Protein AF-A0A7C1AKM2-F1 (afdb_monomer)

Structure (mmCIF, N/CA/C/O backbone):
data_AF-A0A7C1AKM2-F1
#
_entry.id   AF-A0A7C1AKM2-F1
#
loop_
_atom_site.group_PDB
_atom_site.id
_atom_site.type_symbol
_atom_site.label_atom_id
_atom_site.label_alt_id
_atom_site.label_comp_id
_atom_site.label_asym_id
_atom_site.label_entity_id
_atom_site.label_seq_id
_atom_site.pdbx_PDB_ins_code
_atom_site.Cartn_x
_atom_site.Cartn_y
_atom_site.Cartn_z
_atom_site.occupancy
_atom_site.B_iso_or_equiv
_atom_site.auth_seq_id
_atom_site.auth_comp_id
_atom_site.auth_asym_id
_atom_site.auth_atom_id
_atom_site.pdbx_PDB_model_num
ATOM 1 N N . MET A 1 1 ? -7.351 -20.382 -16.810 1.00 64.00 1 MET A N 1
ATOM 2 C CA . MET A 1 1 ? -8.465 -19.475 -16.402 1.00 64.00 1 MET A CA 1
ATOM 3 C C . MET A 1 1 ? -8.830 -19.607 -14.922 1.00 64.00 1 MET A C 1
ATOM 5 O O . MET A 1 1 ? -9.306 -18.627 -14.365 1.00 64.00 1 MET A O 1
ATOM 9 N N . TYR A 1 2 ? -8.574 -20.742 -14.258 1.00 83.75 2 TYR A N 1
ATOM 10 C CA . TYR A 1 2 ? -8.676 -20.851 -12.790 1.00 83.75 2 TYR A CA 1
ATOM 11 C C . TYR A 1 2 ? -7.547 -20.118 -12.046 1.00 83.75 2 TYR A C 1
ATOM 13 O O . TYR A 1 2 ? -7.719 -19.706 -10.903 1.00 83.75 2 TYR A O 1
ATOM 21 N N . ASP A 1 3 ? -6.417 -19.894 -12.712 1.00 89.19 3 ASP A N 1
ATOM 22 C CA . ASP A 1 3 ? -5.198 -19.312 -12.134 1.00 89.19 3 ASP A CA 1
ATOM 23 C C . ASP A 1 3 ? -5.423 -17.900 -11.586 1.00 89.19 3 ASP A C 1
ATOM 25 O O . ASP A 1 3 ? -4.940 -17.558 -10.511 1.00 89.19 3 ASP A O 1
ATOM 29 N N . VAL A 1 4 ? -6.238 -17.098 -12.280 1.00 90.12 4 VAL A N 1
ATOM 30 C CA . VAL A 1 4 ? -6.608 -15.749 -11.828 1.00 90.12 4 VAL A CA 1
ATOM 31 C C . VAL A 1 4 ? -7.354 -15.815 -10.498 1.00 90.12 4 VAL A C 1
ATOM 33 O O . VAL A 1 4 ? -7.069 -15.039 -9.591 1.00 90.12 4 VAL A O 1
ATOM 36 N N . VAL A 1 5 ? -8.273 -16.772 -10.350 1.00 91.94 5 VAL A N 1
ATOM 37 C CA . VAL A 1 5 ? -9.028 -16.952 -9.105 1.00 91.94 5 VAL A CA 1
ATOM 38 C C . VAL A 1 5 ? -8.086 -17.352 -7.975 1.00 91.94 5 VAL A C 1
ATOM 40 O O . VAL A 1 5 ? -8.185 -16.794 -6.890 1.00 91.94 5 VAL A O 1
ATOM 43 N N . LEU A 1 6 ? -7.133 -18.252 -8.225 1.00 93.69 6 LEU A N 1
ATOM 44 C CA . LEU A 1 6 ? -6.167 -18.685 -7.211 1.00 93.69 6 LEU A CA 1
ATOM 45 C C . LEU A 1 6 ? -5.217 -17.564 -6.764 1.00 93.69 6 LEU A C 1
ATOM 47 O O . LEU A 1 6 ? -4.834 -17.528 -5.598 1.00 93.69 6 LEU A O 1
ATOM 51 N N . ILE A 1 7 ? -4.870 -16.635 -7.657 1.00 92.62 7 ILE A N 1
ATOM 52 C CA . ILE A 1 7 ? -4.033 -15.470 -7.333 1.00 92.62 7 ILE A CA 1
ATOM 53 C C . ILE A 1 7 ? -4.824 -14.422 -6.540 1.00 92.62 7 ILE A C 1
ATOM 55 O O . ILE A 1 7 ? -4.307 -13.821 -5.601 1.00 92.62 7 ILE A O 1
ATOM 59 N N . VAL A 1 8 ? -6.079 -14.187 -6.919 1.00 94.62 8 VAL A N 1
ATOM 60 C CA . VAL A 1 8 ? -6.861 -13.045 -6.431 1.00 94.62 8 VAL A CA 1
ATOM 61 C C . VAL A 1 8 ? -7.700 -13.393 -5.196 1.00 94.62 8 VAL A C 1
ATOM 63 O O . VAL A 1 8 ? -7.840 -12.565 -4.295 1.00 94.62 8 VAL A O 1
ATOM 66 N N . ALA A 1 9 ? -8.219 -14.620 -5.092 1.00 95.25 9 ALA A N 1
ATOM 67 C CA . ALA A 1 9 ? -9.065 -15.053 -3.976 1.00 95.25 9 ALA A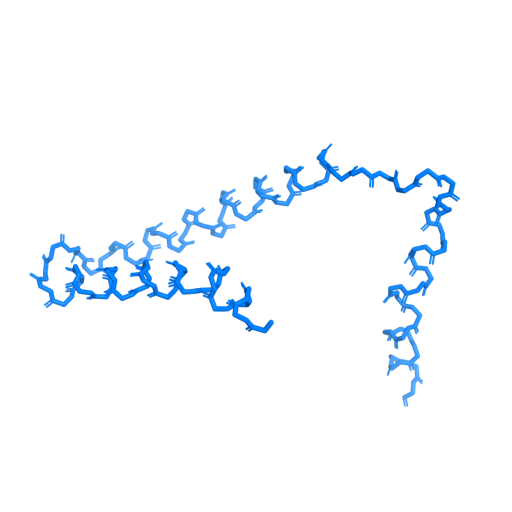 CA 1
ATOM 68 C C . ALA A 1 9 ? -8.433 -14.860 -2.583 1.00 95.25 9 ALA A C 1
ATOM 70 O O . ALA A 1 9 ? -9.154 -14.415 -1.689 1.00 95.25 9 ALA A O 1
ATOM 71 N N . PRO A 1 10 ? -7.124 -15.103 -2.358 1.00 95.88 10 PRO A N 1
ATOM 72 C CA . PRO A 1 10 ? -6.502 -14.853 -1.057 1.00 95.88 10 PRO A CA 1
ATOM 73 C C . PRO A 1 10 ? -6.583 -13.385 -0.620 1.00 95.88 10 PRO A C 1
ATOM 75 O O . PRO A 1 10 ? -6.807 -13.105 0.555 1.00 95.88 10 PRO A O 1
ATOM 78 N N . VAL A 1 11 ? -6.458 -12.444 -1.563 1.00 95.56 11 VAL A N 1
ATOM 79 C CA . VAL A 1 11 ? -6.551 -11.004 -1.280 1.00 95.56 11 VAL A CA 1
ATOM 80 C C . VAL A 1 11 ? -7.959 -10.652 -0.807 1.00 95.56 11 VAL A C 1
ATOM 82 O O . VAL A 1 11 ? -8.127 -10.015 0.230 1.00 95.56 11 VAL A O 1
ATOM 85 N N . PHE A 1 12 ? -8.982 -11.131 -1.516 1.00 95.94 12 PHE A N 1
ATOM 86 C CA 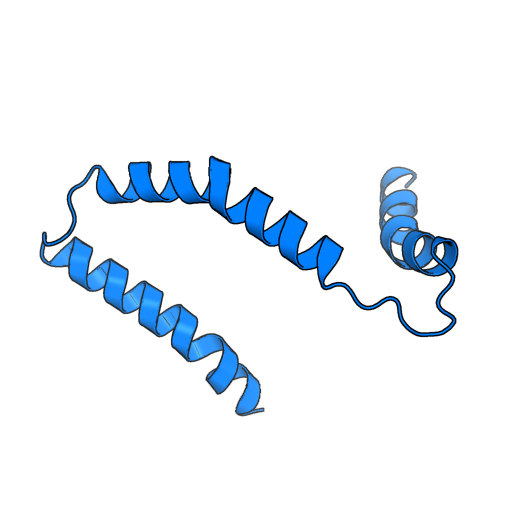. PHE A 1 12 ? -10.374 -10.942 -1.104 1.00 95.94 12 PHE A CA 1
ATOM 87 C C . PHE A 1 12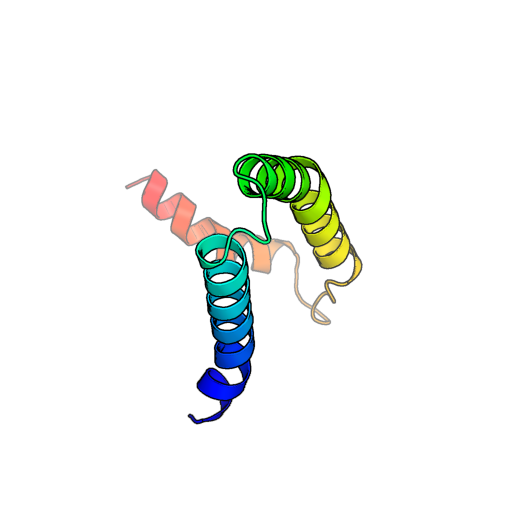 ? -10.695 -11.644 0.217 1.00 95.94 12 PHE A C 1
ATOM 89 O O . PHE A 1 12 ? -11.425 -11.091 1.036 1.00 95.94 12 PHE A O 1
ATOM 96 N N . GLY A 1 13 ? -10.118 -12.823 0.458 1.00 97.31 13 GLY A N 1
ATOM 97 C CA . GLY A 1 13 ? -10.230 -13.525 1.733 1.00 97.31 13 GLY A CA 1
ATOM 98 C C . GLY A 1 13 ? -9.684 -12.698 2.896 1.00 97.31 13 GLY A C 1
ATOM 99 O O . GLY A 1 13 ? -10.340 -12.584 3.930 1.00 97.31 13 GLY A O 1
ATOM 100 N N . LEU A 1 14 ? -8.532 -12.049 2.712 1.00 96.06 14 LEU A N 1
ATOM 101 C CA . LEU A 1 14 ? -7.953 -11.163 3.720 1.00 96.06 14 LEU A CA 1
ATOM 102 C C . LEU A 1 14 ? -8.826 -9.923 3.968 1.00 96.06 14 LEU A C 1
ATOM 104 O O . LEU A 1 14 ? -9.028 -9.542 5.120 1.00 96.06 14 LEU A O 1
ATOM 108 N N . ILE A 1 15 ? -9.390 -9.328 2.909 1.00 95.50 15 ILE A N 1
ATOM 109 C CA . ILE A 1 15 ? -10.333 -8.202 3.022 1.00 95.50 15 ILE A CA 1
ATOM 110 C C . ILE A 1 15 ? -11.574 -8.620 3.819 1.00 95.50 15 ILE A C 1
ATOM 112 O O . ILE A 1 15 ? -11.972 -7.921 4.750 1.00 95.50 15 ILE A O 1
ATOM 116 N N . ALA A 1 16 ? -12.166 -9.772 3.492 1.00 97.56 16 ALA A N 1
ATOM 117 C CA . ALA A 1 16 ? -13.336 -10.297 4.188 1.00 97.56 16 ALA A CA 1
ATOM 118 C C . ALA A 1 16 ? -13.044 -10.577 5.671 1.00 97.56 16 ALA A C 1
ATOM 120 O O . ALA A 1 16 ? -13.862 -10.258 6.534 1.00 97.56 16 ALA A O 1
ATOM 121 N N . LEU A 1 17 ? -11.862 -11.118 5.977 1.00 97.06 17 LEU A N 1
ATOM 122 C CA . LEU A 1 17 ? -11.419 -11.361 7.347 1.00 97.06 17 LEU A CA 1
ATOM 123 C C . LEU A 1 17 ? -11.242 -10.049 8.121 1.00 97.06 17 LEU A C 1
ATOM 125 O O . LEU A 1 17 ? -11.769 -9.923 9.225 1.00 97.06 17 LEU A O 1
ATOM 129 N N . GLY A 1 18 ? -10.576 -9.051 7.534 1.00 94.69 18 GLY A N 1
ATOM 130 C CA . GLY A 1 18 ? -10.431 -7.723 8.135 1.00 94.69 18 GLY A CA 1
ATOM 131 C C . GLY A 1 18 ? -11.781 -7.048 8.396 1.00 94.69 18 GLY A C 1
ATOM 132 O O . GLY A 1 18 ? -12.016 -6.532 9.489 1.00 94.69 18 GLY A O 1
ATOM 133 N N . TYR A 1 19 ? -12.707 -7.130 7.435 1.00 95.06 19 TYR A N 1
ATOM 134 C CA . TYR A 1 19 ? -14.078 -6.648 7.603 1.00 95.06 19 TYR A CA 1
ATOM 135 C C . TYR A 1 19 ? -14.806 -7.367 8.745 1.00 95.06 19 TYR A C 1
ATOM 137 O O . TYR A 1 19 ? -15.441 -6.715 9.570 1.00 95.06 19 TYR A O 1
ATOM 145 N N . GLY A 1 20 ? -14.689 -8.695 8.834 1.00 97.38 20 GLY A N 1
ATOM 146 C CA . GLY A 1 20 ? -15.271 -9.483 9.920 1.00 97.38 20 GLY A CA 1
ATOM 147 C C . GLY A 1 20 ? -14.747 -9.049 11.288 1.00 97.38 20 GLY A C 1
ATOM 148 O O . GLY A 1 20 ? -15.536 -8.758 12.184 1.00 97.38 20 GLY A O 1
ATOM 149 N N . LEU A 1 21 ? -13.426 -8.925 11.436 1.00 96.44 21 LEU A N 1
ATOM 150 C CA . LEU A 1 21 ? -12.797 -8.467 12.679 1.00 96.44 21 LEU A CA 1
ATOM 151 C C . LEU A 1 21 ? -13.287 -7.074 13.098 1.00 96.44 21 LEU A C 1
ATOM 153 O O . LEU A 1 21 ? -13.583 -6.857 14.273 1.00 96.44 21 LEU A O 1
ATOM 157 N N . ALA A 1 22 ? -13.433 -6.150 12.146 1.00 94.88 22 ALA A N 1
ATOM 158 C CA . ALA A 1 22 ? -13.983 -4.824 12.414 1.00 94.88 22 ALA A CA 1
ATOM 159 C C . ALA A 1 22 ? -15.466 -4.903 12.804 1.00 94.88 22 ALA A C 1
ATOM 161 O O . ALA A 1 22 ? -15.893 -4.295 13.783 1.00 94.88 22 ALA A O 1
ATOM 162 N N . ARG A 1 23 ? -16.255 -5.719 12.095 1.00 95.38 23 ARG A N 1
ATOM 163 C CA . ARG A 1 23 ? -17.691 -5.893 12.345 1.00 95.38 23 ARG A CA 1
ATOM 164 C C . ARG A 1 23 ? -17.993 -6.486 13.722 1.00 95.38 23 ARG A C 1
ATOM 166 O O . ARG A 1 23 ? -19.040 -6.164 14.287 1.00 95.38 23 ARG A O 1
ATOM 173 N N . PHE A 1 24 ? -17.118 -7.343 14.244 1.00 97.31 24 PHE A N 1
ATOM 174 C CA . PHE A 1 24 ? -17.236 -7.928 15.583 1.00 97.31 24 PHE A CA 1
ATOM 175 C C . PHE A 1 24 ? -16.578 -7.078 16.684 1.00 97.31 24 PHE A C 1
ATOM 177 O O . PHE A 1 24 ? -16.557 -7.505 17.835 1.00 97.31 24 PHE A O 1
ATOM 184 N N . GLY A 1 25 ? -16.065 -5.884 16.361 1.00 93.38 25 GLY A N 1
ATOM 185 C CA . GLY A 1 25 ? -15.473 -4.962 17.338 1.00 93.38 25 GLY A CA 1
ATOM 186 C C . GLY A 1 25 ? -14.108 -5.400 17.874 1.00 93.38 25 GLY A C 1
ATOM 187 O O . GLY A 1 25 ? -13.675 -4.912 18.912 1.00 93.38 25 GLY A O 1
ATOM 188 N N . VAL A 1 26 ? -13.427 -6.325 17.189 1.00 96.19 26 VAL A N 1
ATOM 189 C CA . VAL A 1 26 ? -12.065 -6.756 17.552 1.00 96.19 26 VAL A CA 1
ATOM 190 C C . VAL A 1 26 ? -11.044 -5.665 17.212 1.00 96.19 26 VAL A C 1
ATOM 192 O O . VAL A 1 26 ? -10.039 -5.512 17.902 1.00 96.19 26 VAL A O 1
ATOM 195 N N . LEU A 1 27 ? -11.303 -4.905 16.146 1.00 93.00 27 LEU A N 1
ATOM 196 C CA . LEU A 1 27 ? -10.508 -3.750 15.731 1.00 93.00 27 LEU A CA 1
ATOM 197 C C . LEU A 1 27 ? -11.139 -2.464 16.273 1.00 93.00 27 LEU A C 1
ATOM 199 O O . LEU A 1 27 ? -12.355 -2.290 16.190 1.00 93.00 27 LEU A O 1
ATOM 203 N N . SER A 1 28 ? -10.310 -1.556 16.790 1.00 93.31 28 SER A N 1
ATOM 204 C CA . SER A 1 28 ? -10.752 -0.216 17.186 1.00 93.31 28 SER A CA 1
ATOM 205 C C . SER A 1 28 ? -11.073 0.651 15.965 1.00 93.31 28 SER A C 1
ATOM 207 O O . SER A 1 28 ? -10.567 0.411 14.868 1.00 93.31 28 SER A O 1
ATOM 209 N N . GLU A 1 29 ? -11.870 1.703 16.160 1.00 89.00 29 GLU A N 1
ATOM 210 C CA . GLU A 1 29 ? -12.196 2.670 15.099 1.00 89.00 29 GLU A CA 1
ATOM 211 C C . GLU A 1 29 ? -10.938 3.348 14.520 1.00 89.00 29 GLU A C 1
ATOM 213 O O . GLU A 1 29 ? -10.844 3.573 13.313 1.00 89.00 29 GLU A O 1
ATOM 218 N N . ASP A 1 30 ? -9.917 3.571 15.354 1.00 94.06 30 ASP A N 1
ATOM 219 C CA . ASP A 1 30 ? -8.637 4.161 14.943 1.00 94.06 30 ASP A CA 1
ATOM 220 C C . ASP A 1 30 ? -7.714 3.191 14.190 1.00 94.06 30 ASP A C 1
ATOM 222 O O . ASP A 1 30 ? -6.770 3.627 13.524 1.00 94.06 30 ASP A O 1
ATOM 226 N N . ALA A 1 31 ? -7.967 1.877 14.255 1.00 93.19 31 ALA A N 1
ATOM 227 C CA . ALA A 1 31 ? -7.100 0.873 13.639 1.00 93.19 31 ALA A CA 1
ATOM 228 C C . ALA A 1 31 ? -6.976 1.080 12.121 1.00 93.19 31 ALA A C 1
ATOM 230 O O . ALA A 1 31 ? -5.888 0.934 11.563 1.00 93.19 31 ALA A O 1
ATOM 231 N N . GLY A 1 32 ? -8.067 1.478 11.457 1.00 91.81 32 GLY A N 1
ATOM 232 C CA . GLY A 1 32 ? -8.058 1.778 10.024 1.00 91.81 32 GLY A CA 1
ATOM 233 C C . GLY A 1 32 ? -7.179 2.982 9.680 1.00 91.81 32 GLY A C 1
ATOM 234 O O . GLY A 1 32 ? -6.408 2.928 8.721 1.00 91.81 32 GLY A O 1
ATOM 235 N N . LYS A 1 33 ? -7.241 4.045 10.491 1.00 95.12 33 LYS A 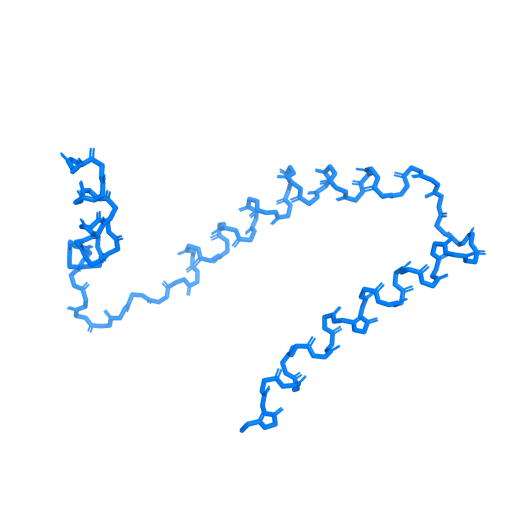N 1
ATOM 236 C CA . LYS A 1 33 ? -6.419 5.247 10.308 1.00 95.12 33 LYS A CA 1
ATOM 237 C C . LYS A 1 33 ? -4.935 4.938 10.508 1.00 95.12 33 LYS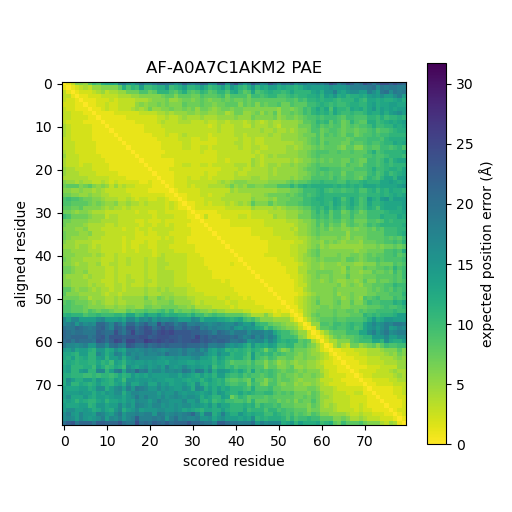 A C 1
ATOM 239 O O . LYS A 1 33 ? -4.131 5.286 9.647 1.00 95.12 33 LYS A O 1
ATOM 244 N N . GLY A 1 34 ? -4.588 4.243 11.593 1.00 95.75 34 GLY A N 1
ATOM 245 C CA . GLY A 1 34 ? -3.204 3.850 11.870 1.00 95.75 34 GLY A CA 1
ATOM 246 C C . GLY A 1 34 ? -2.631 2.923 10.795 1.00 95.75 3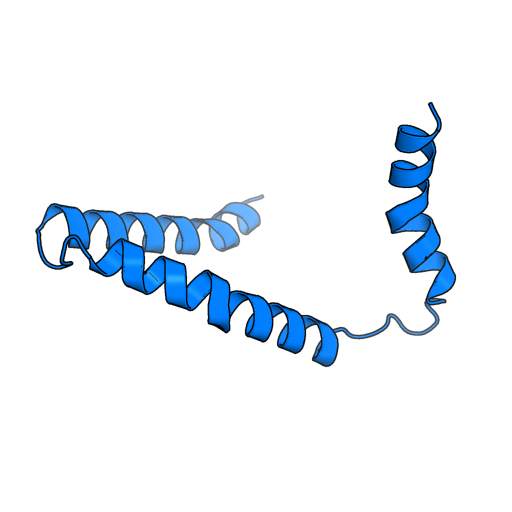4 GLY A C 1
ATOM 247 O O . GLY A 1 34 ? -1.494 3.101 10.359 1.00 95.75 34 GLY A O 1
ATOM 248 N N . LEU A 1 35 ? -3.437 1.976 10.299 1.00 95.06 35 LEU A N 1
ATOM 249 C CA . LEU A 1 35 ? -3.036 1.103 9.199 1.00 95.06 35 LEU A CA 1
ATOM 250 C C . LEU A 1 35 ? -2.793 1.894 7.908 1.00 95.06 35 LEU A C 1
ATOM 252 O O . LEU A 1 35 ? -1.781 1.674 7.247 1.00 95.06 35 LEU A O 1
ATOM 256 N N . ALA A 1 36 ? -3.687 2.820 7.555 1.00 95.62 36 ALA A N 1
ATOM 257 C CA . ALA A 1 36 ? -3.522 3.655 6.370 1.00 95.62 36 ALA A CA 1
ATOM 258 C C . ALA A 1 36 ? -2.247 4.506 6.461 1.00 95.62 36 ALA A C 1
ATOM 260 O O . ALA A 1 36 ? -1.440 4.502 5.534 1.00 95.62 36 ALA A O 1
ATOM 261 N N . GLU A 1 37 ? -2.023 5.175 7.593 1.00 97.75 37 GLU A N 1
ATOM 262 C CA . GLU A 1 37 ? -0.830 5.993 7.823 1.00 97.75 37 GLU A CA 1
ATOM 263 C C . GLU A 1 37 ? 0.461 5.180 7.669 1.00 97.75 37 GLU A C 1
ATOM 265 O O . GLU A 1 37 ? 1.378 5.606 6.966 1.00 97.75 37 GLU A O 1
ATOM 270 N N . PHE A 1 38 ? 0.515 3.974 8.240 1.00 97.56 38 PHE A N 1
ATOM 271 C CA . PHE A 1 38 ? 1.650 3.071 8.061 1.00 97.56 38 PHE A CA 1
ATOM 272 C C . PHE A 1 38 ? 1.834 2.643 6.598 1.00 97.56 38 PHE A C 1
ATOM 274 O O . PHE A 1 38 ? 2.953 2.662 6.076 1.00 97.56 38 PHE A O 1
ATOM 281 N N . VAL A 1 39 ? 0.751 2.256 5.917 1.00 97.31 39 VAL A N 1
ATOM 282 C CA . VAL A 1 39 ? 0.829 1.774 4.533 1.00 97.31 39 VAL A CA 1
ATOM 283 C C . VAL A 1 39 ? 1.349 2.869 3.607 1.00 97.31 39 VAL A C 1
ATOM 285 O O . VAL A 1 39 ? 2.275 2.617 2.838 1.00 97.31 39 VAL A O 1
ATOM 288 N N . PHE A 1 40 ? 0.807 4.082 3.703 1.00 96.94 40 PHE A N 1
ATOM 289 C CA . PHE A 1 40 ? 1.203 5.188 2.833 1.00 96.94 40 PHE A CA 1
ATOM 290 C C . PHE A 1 40 ? 2.587 5.747 3.167 1.00 96.94 40 PHE A C 1
ATOM 292 O O . PHE A 1 40 ? 3.359 6.021 2.250 1.00 96.94 40 PHE A O 1
ATOM 299 N N . SER A 1 41 ? 2.928 5.876 4.449 1.00 97.75 41 SER A N 1
ATOM 300 C CA . SER A 1 41 ? 4.194 6.491 4.863 1.00 97.75 41 SER A CA 1
ATOM 301 C C . SER A 1 41 ? 5.381 5.528 4.830 1.00 97.75 41 SER A C 1
ATOM 303 O O . SER A 1 41 ? 6.515 5.970 4.665 1.00 97.75 41 SER A O 1
ATOM 305 N N . VAL A 1 42 ? 5.150 4.219 4.992 1.00 97.81 42 VAL A N 1
ATOM 306 C CA . VAL A 1 42 ? 6.228 3.230 5.174 1.00 97.81 42 VAL A CA 1
ATOM 307 C C . VAL A 1 42 ? 6.128 2.081 4.178 1.00 97.81 42 VAL A C 1
ATOM 309 O O . VAL A 1 42 ? 7.080 1.831 3.436 1.00 97.81 42 VAL A O 1
ATOM 312 N N . ALA A 1 43 ? 4.994 1.377 4.135 1.00 97.62 43 ALA A N 1
ATOM 313 C CA . ALA A 1 43 ? 4.902 0.130 3.375 1.00 97.62 43 ALA A CA 1
ATOM 314 C C . ALA A 1 43 ? 5.010 0.350 1.859 1.00 97.62 43 ALA A C 1
ATOM 316 O O . ALA A 1 43 ? 5.748 -0.376 1.195 1.00 97.62 43 ALA A O 1
ATOM 317 N N . ILE A 1 44 ? 4.317 1.356 1.313 1.00 97.62 44 ILE A N 1
ATOM 318 C CA . ILE A 1 44 ? 4.368 1.689 -0.117 1.00 97.62 44 ILE A CA 1
ATOM 319 C C . ILE A 1 44 ? 5.795 2.083 -0.528 1.00 97.62 44 ILE A C 1
ATOM 321 O O . ILE A 1 44 ? 6.322 1.441 -1.438 1.00 97.62 44 ILE A O 1
ATOM 325 N N . PRO A 1 45 ? 6.474 3.042 0.134 1.00 96.44 45 PRO A N 1
ATOM 326 C CA . PRO A 1 45 ? 7.868 3.359 -0.178 1.00 96.44 45 PRO A CA 1
ATOM 327 C C . PRO A 1 45 ? 8.804 2.147 -0.105 1.00 96.44 45 PRO A C 1
ATOM 329 O O . PRO A 1 45 ? 9.612 1.937 -1.010 1.00 96.44 45 PRO A O 1
ATOM 332 N N . ALA A 1 46 ? 8.675 1.313 0.931 1.00 97.38 46 ALA A N 1
ATOM 333 C CA . ALA A 1 46 ? 9.495 0.113 1.083 1.00 97.38 46 ALA A CA 1
ATOM 334 C C . ALA A 1 46 ? 9.242 -0.905 -0.039 1.00 97.38 46 ALA A C 1
ATOM 336 O O . ALA A 1 46 ? 10.182 -1.506 -0.560 1.00 97.38 46 ALA A O 1
ATOM 337 N N . LEU A 1 47 ? 7.983 -1.080 -0.447 1.00 96.56 47 LEU A N 1
ATOM 338 C CA . LEU A 1 47 ? 7.603 -1.965 -1.542 1.00 96.56 47 LEU A CA 1
ATOM 339 C C . LEU A 1 47 ? 8.124 -1.442 -2.885 1.00 96.56 47 LEU A C 1
ATOM 341 O O . LEU A 1 47 ? 8.678 -2.223 -3.655 1.00 96.56 47 LEU A O 1
ATOM 345 N N . LEU A 1 48 ? 8.030 -0.133 -3.137 1.00 94.88 48 LEU A N 1
ATOM 346 C CA . LEU A 1 48 ? 8.637 0.517 -4.303 1.00 94.88 48 LEU A CA 1
ATOM 347 C C . LEU A 1 48 ? 10.152 0.290 -4.334 1.00 94.88 48 LEU A C 1
ATOM 349 O O . LEU A 1 48 ? 10.684 -0.143 -5.353 1.00 94.88 48 LEU A O 1
ATOM 353 N N . PHE A 1 49 ? 10.843 0.507 -3.212 1.00 95.50 49 PHE A N 1
ATOM 354 C CA . PHE A 1 49 ? 12.285 0.278 -3.118 1.00 95.50 49 PHE A CA 1
ATOM 355 C C . PHE A 1 49 ? 12.654 -1.184 -3.367 1.00 95.50 49 PHE A C 1
ATOM 357 O O . PHE A 1 49 ? 13.535 -1.475 -4.175 1.00 95.50 49 PHE A O 1
ATOM 364 N N . ARG A 1 50 ? 11.932 -2.115 -2.734 1.00 94.31 50 ARG A N 1
ATOM 365 C CA . ARG A 1 50 ? 12.106 -3.550 -2.966 1.00 94.31 50 ARG A CA 1
ATOM 366 C C . ARG A 1 50 ? 11.937 -3.878 -4.443 1.00 94.31 50 ARG A C 1
ATOM 368 O O . ARG A 1 50 ? 12.791 -4.561 -4.991 1.00 94.31 50 ARG A O 1
ATOM 375 N N . MET A 1 51 ? 10.877 -3.382 -5.083 1.00 91.19 51 MET A N 1
ATOM 376 C CA . MET A 1 51 ? 10.643 -3.611 -6.508 1.00 91.19 51 MET A CA 1
ATOM 377 C C . MET A 1 51 ? 11.793 -3.083 -7.361 1.00 91.19 51 MET A C 1
ATOM 379 O O . MET A 1 51 ? 12.229 -3.810 -8.242 1.00 91.19 51 MET A O 1
ATOM 383 N N . MET A 1 52 ? 12.331 -1.895 -7.069 1.00 88.44 52 MET A N 1
ATOM 384 C CA . MET A 1 52 ? 13.485 -1.348 -7.794 1.00 88.44 52 MET A CA 1
ATOM 385 C C . MET A 1 52 ? 14.741 -2.214 -7.647 1.00 88.44 52 MET A C 1
ATOM 387 O O . MET A 1 52 ? 15.427 -2.455 -8.632 1.00 88.44 52 MET A O 1
ATOM 391 N N . VAL A 1 53 ? 15.034 -2.711 -6.442 1.00 90.12 53 VAL A N 1
ATOM 392 C CA . VAL A 1 53 ? 16.232 -3.533 -6.186 1.00 90.12 53 VAL A CA 1
ATOM 393 C C . VAL A 1 53 ? 16.089 -4.951 -6.743 1.00 90.12 53 VAL A C 1
ATOM 395 O O . VAL A 1 53 ? 17.070 -5.542 -7.184 1.00 90.12 53 VAL A O 1
ATOM 398 N N . THR A 1 54 ? 14.879 -5.516 -6.728 1.00 89.94 54 THR A N 1
ATOM 399 C CA . TH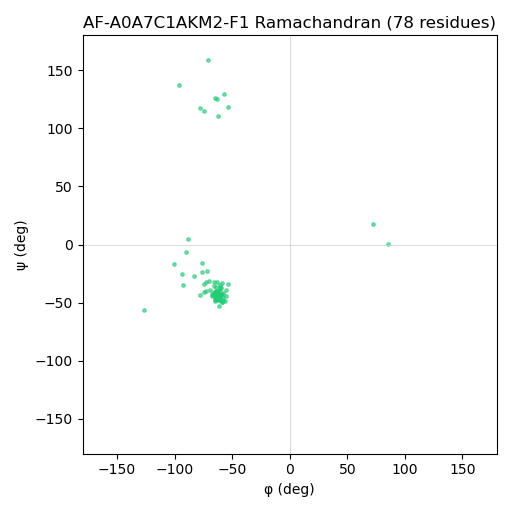R A 1 54 ? 14.619 -6.866 -7.255 1.00 89.94 54 THR A CA 1
ATOM 400 C C . THR A 1 54 ? 14.246 -6.885 -8.732 1.00 89.94 54 THR A C 1
ATOM 402 O O . THR A 1 54 ? 14.083 -7.968 -9.293 1.00 89.94 54 THR A O 1
ATOM 405 N N . ALA A 1 55 ? 14.062 -5.719 -9.358 1.00 82.81 55 ALA A N 1
ATOM 406 C CA . ALA A 1 55 ? 13.765 -5.627 -10.777 1.00 82.81 55 ALA A CA 1
ATOM 407 C C . ALA A 1 55 ? 14.941 -6.211 -11.561 1.00 82.81 55 ALA A C 1
ATOM 409 O O . ALA A 1 55 ? 16.035 -5.651 -11.593 1.00 82.81 55 ALA A O 1
ATOM 410 N N . GLN A 1 56 ? 14.710 -7.358 -12.190 1.00 73.31 56 GLN A N 1
ATOM 411 C CA . GLN A 1 56 ? 15.665 -7.925 -13.126 1.00 73.31 56 GLN A CA 1
ATOM 412 C C . GLN A 1 56 ? 15.525 -7.163 -14.439 1.00 73.31 56 GLN A C 1
ATOM 414 O O . GLN A 1 56 ? 14.459 -7.171 -15.058 1.00 73.31 56 GLN A O 1
ATOM 419 N N . THR A 1 57 ? 16.587 -6.478 -14.857 1.00 67.75 57 THR A N 1
ATOM 420 C CA . THR A 1 57 ? 16.650 -5.916 -16.204 1.00 67.75 57 THR A CA 1
ATOM 421 C C . THR A 1 57 ? 16.601 -7.086 -17.186 1.00 67.75 57 THR A C 1
ATOM 423 O O . THR A 1 57 ? 17.426 -7.993 -17.054 1.00 67.75 57 THR A O 1
ATOM 426 N N . PRO A 1 58 ? 15.670 -7.115 -18.156 1.00 67.00 58 PRO A N 1
ATOM 427 C CA . PRO A 1 58 ? 15.706 -8.140 -19.188 1.00 67.00 58 PRO A CA 1
ATOM 428 C C . PRO A 1 58 ? 17.065 -8.073 -19.893 1.00 67.00 58 PRO A C 1
ATOM 430 O O . PRO A 1 58 ? 17.500 -6.981 -20.273 1.00 67.00 58 PRO A O 1
ATOM 433 N N . GLU A 1 59 ? 17.755 -9.206 -20.034 1.00 65.44 59 GLU A N 1
ATOM 434 C CA . GLU A 1 59 ? 19.049 -9.254 -20.720 1.00 65.44 59 GLU A CA 1
ATOM 435 C C . GLU A 1 59 ? 18.911 -8.633 -22.121 1.00 65.44 59 GLU A C 1
ATOM 437 O O . GLU A 1 59 ? 18.110 -9.077 -22.942 1.00 65.44 59 GLU A O 1
ATOM 442 N N . GLY A 1 60 ? 19.648 -7.546 -22.375 1.00 64.62 60 GLY A N 1
ATOM 443 C CA . GLY A 1 60 ? 19.614 -6.819 -23.649 1.00 64.62 60 GLY A CA 1
ATOM 444 C C . GLY A 1 60 ? 18.521 -5.750 -23.802 1.00 64.62 60 GLY A C 1
ATOM 445 O O . GLY A 1 60 ? 18.480 -5.089 -24.840 1.00 64.62 60 GLY A O 1
ATOM 446 N N . ALA A 1 61 ? 17.662 -5.510 -22.804 1.00 69.94 61 ALA A N 1
ATOM 447 C CA . ALA A 1 61 ? 16.691 -4.418 -22.871 1.00 69.94 61 ALA A CA 1
ATOM 448 C C . ALA A 1 61 ? 17.365 -3.051 -22.663 1.00 69.94 61 ALA A C 1
ATOM 450 O O . ALA A 1 61 ? 17.862 -2.734 -21.583 1.00 69.94 61 ALA A O 1
ATOM 451 N N . SER A 1 62 ? 17.340 -2.209 -23.701 1.00 77.25 62 SER A N 1
ATOM 452 C CA . SER A 1 62 ? 17.748 -0.804 -2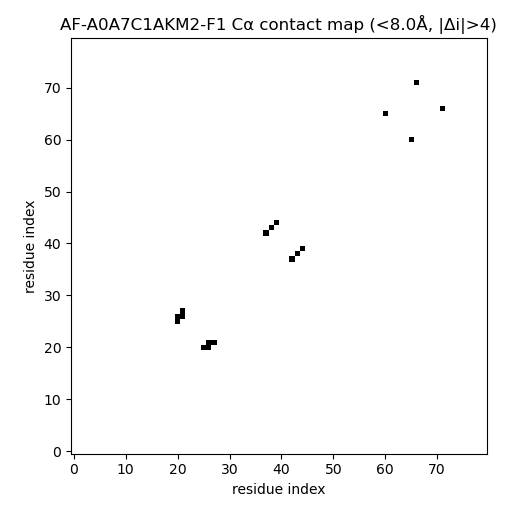3.596 1.00 77.25 62 SER A CA 1
ATOM 453 C C . SER A 1 62 ? 16.795 -0.039 -22.660 1.00 77.25 62 SER A C 1
ATOM 455 O O . SER A 1 62 ? 15.586 -0.023 -22.923 1.00 77.25 62 SER A O 1
ATOM 457 N N . PRO A 1 63 ? 17.298 0.661 -21.623 1.00 76.94 63 PRO A N 1
ATOM 458 C CA . PRO A 1 63 ? 16.474 1.493 -20.741 1.00 76.94 63 PRO A CA 1
ATOM 459 C C . PRO A 1 63 ? 15.623 2.523 -21.496 1.00 76.94 63 PRO A C 1
ATOM 461 O O . PRO A 1 63 ? 14.479 2.782 -21.126 1.00 76.94 63 PRO A O 1
ATOM 464 N N . PHE A 1 64 ? 16.141 3.056 -22.606 1.00 81.94 64 PHE A N 1
ATOM 465 C CA . PHE A 1 64 ? 15.435 4.024 -23.447 1.00 81.94 64 PHE A CA 1
ATOM 466 C C . PHE A 1 64 ? 14.260 3.409 -24.212 1.00 81.94 64 PHE A C 1
ATOM 468 O O . PHE A 1 64 ? 13.257 4.084 -24.427 1.00 81.94 64 PHE A O 1
ATOM 475 N N . ALA A 1 65 ? 14.346 2.130 -24.591 1.00 83.31 65 ALA A N 1
ATOM 476 C CA . ALA A 1 65 ? 13.244 1.434 -25.255 1.00 83.31 65 ALA A CA 1
ATOM 477 C C . ALA A 1 65 ? 12.070 1.199 -24.292 1.00 83.31 65 ALA A C 1
ATOM 479 O O . ALA A 1 65 ? 10.917 1.387 -24.675 1.00 83.31 65 ALA A O 1
ATOM 480 N N . LEU A 1 66 ? 12.367 0.855 -23.032 1.00 81.12 66 LEU A N 1
ATOM 481 C CA . LEU A 1 66 ? 11.362 0.724 -21.971 1.00 81.12 66 LEU A CA 1
ATOM 482 C C . LEU A 1 66 ? 10.703 2.068 -21.638 1.00 81.12 66 LEU A C 1
ATOM 484 O O . LEU A 1 66 ? 9.487 2.147 -21.498 1.00 81.12 66 LEU A O 1
ATOM 488 N N . TRP A 1 67 ? 11.491 3.141 -21.542 1.00 84.12 67 TRP A N 1
ATOM 489 C CA . TRP A 1 67 ? 10.949 4.483 -21.322 1.00 84.12 67 TRP A CA 1
ATOM 490 C C . TRP A 1 67 ? 10.071 4.934 -22.489 1.00 84.12 67 TRP A C 1
ATOM 492 O O . TRP A 1 67 ? 8.973 5.440 -22.272 1.00 84.12 67 TRP A O 1
ATOM 502 N N . GLY A 1 68 ? 10.525 4.710 -23.724 1.00 88.44 68 GLY A N 1
ATOM 503 C CA . GLY A 1 68 ? 9.759 5.023 -24.924 1.00 88.44 68 GLY A CA 1
ATOM 504 C C . GLY A 1 68 ? 8.416 4.294 -24.960 1.00 88.44 68 GLY A C 1
ATOM 505 O O . GLY A 1 68 ? 7.389 4.937 -25.145 1.00 88.44 68 GLY A O 1
ATOM 506 N N . SER A 1 69 ? 8.389 2.979 -24.726 1.00 85.56 69 SER A N 1
ATOM 507 C CA . SER A 1 69 ? 7.136 2.210 -24.757 1.00 85.56 69 SER A CA 1
ATOM 508 C C . SER A 1 69 ? 6.160 2.605 -23.647 1.00 85.56 69 SER A C 1
ATOM 510 O O . SER A 1 69 ? 4.953 2.629 -23.884 1.00 85.56 69 SER A O 1
ATOM 512 N N . TYR A 1 70 ? 6.665 2.951 -22.461 1.00 82.62 70 TYR A N 1
ATOM 513 C CA . TYR A 1 70 ? 5.827 3.320 -21.323 1.00 82.62 70 TYR A CA 1
ATOM 514 C C . TYR A 1 70 ? 5.276 4.751 -21.428 1.00 82.62 70 TYR A C 1
ATOM 516 O O . TYR A 1 70 ? 4.098 4.983 -21.165 1.00 82.62 70 TYR A O 1
ATOM 524 N N . TYR A 1 71 ? 6.105 5.719 -21.834 1.00 89.75 71 TYR A N 1
ATOM 525 C CA . TYR A 1 71 ? 5.752 7.143 -21.786 1.00 89.75 71 TYR A CA 1
ATOM 526 C C . TYR A 1 71 ? 5.305 7.741 -23.126 1.00 89.75 71 TYR A C 1
ATOM 528 O O . TYR A 1 71 ? 4.674 8.795 -23.112 1.00 89.75 71 TYR A O 1
ATOM 536 N N . ALA A 1 72 ? 5.561 7.106 -24.278 1.00 92.31 72 ALA A N 1
ATOM 537 C CA . ALA A 1 72 ? 5.166 7.676 -25.574 1.00 92.31 72 ALA A CA 1
ATOM 538 C C . ALA A 1 72 ? 3.647 7.846 -25.702 1.00 92.31 72 ALA A C 1
ATOM 540 O O . ALA A 1 72 ? 3.188 8.892 -26.153 1.00 92.31 72 ALA A O 1
ATOM 541 N N . ALA A 1 73 ? 2.859 6.861 -25.258 1.00 87.62 73 ALA A N 1
ATOM 542 C CA . ALA A 1 73 ? 1.399 6.964 -25.278 1.00 87.62 73 ALA A CA 1
ATOM 543 C C . ALA A 1 73 ? 0.898 8.118 -24.392 1.00 87.62 73 ALA A C 1
ATOM 545 O O . ALA A 1 73 ? 0.040 8.892 -24.813 1.00 87.62 73 ALA A O 1
ATOM 546 N N . ALA A 1 74 ? 1.478 8.277 -23.198 1.00 91.38 74 ALA A N 1
ATOM 547 C CA . ALA A 1 74 ? 1.156 9.386 -22.305 1.00 91.38 74 ALA A CA 1
ATOM 548 C C . ALA A 1 74 ? 1.523 10.745 -22.927 1.00 91.38 74 ALA A C 1
ATOM 550 O O . ALA A 1 74 ? 0.728 11.677 -22.864 1.00 91.38 74 ALA A O 1
ATOM 551 N N . ALA A 1 75 ? 2.686 10.846 -23.577 1.00 92.31 75 ALA A N 1
ATOM 552 C CA . ALA A 1 75 ? 3.118 12.059 -24.267 1.00 92.31 75 ALA A CA 1
ATOM 553 C C . ALA A 1 75 ? 2.196 12.423 -25.442 1.00 92.31 75 ALA A C 1
ATOM 555 O O . ALA A 1 75 ? 1.864 13.590 -25.612 1.00 92.31 75 ALA A O 1
ATOM 556 N N . VAL A 1 76 ? 1.740 11.433 -26.219 1.00 94.12 76 VAL A N 1
ATOM 557 C CA . VAL A 1 76 ? 0.778 11.647 -27.313 1.00 94.12 76 VAL A CA 1
ATOM 558 C C . VAL A 1 76 ? -0.544 12.187 -26.776 1.00 94.12 76 VAL A C 1
ATOM 560 O O . VAL A 1 76 ? -1.038 13.179 -27.297 1.00 94.12 76 VAL A O 1
ATOM 563 N N . ILE A 1 77 ? -1.087 11.587 -25.713 1.00 94.00 77 ILE A N 1
ATOM 564 C CA . ILE A 1 77 ? -2.327 12.065 -25.078 1.00 94.00 77 ILE A CA 1
ATOM 565 C C . ILE A 1 77 ? -2.169 13.495 -24.555 1.00 94.00 77 ILE A C 1
ATOM 567 O O . ILE A 1 77 ? -3.123 14.255 -24.580 1.00 94.00 77 ILE A O 1
ATOM 571 N N . TRP A 1 78 ? -0.985 13.861 -24.065 1.00 92.62 78 TRP A N 1
ATOM 572 C CA . TRP A 1 78 ? -0.747 15.188 -23.499 1.00 92.62 78 TRP A CA 1
ATOM 573 C C . TRP A 1 78 ? -0.603 16.295 -24.556 1.00 92.62 78 TRP A C 1
ATOM 575 O O . TRP A 1 78 ? -0.794 17.466 -24.242 1.00 92.62 78 TRP A O 1
ATOM 585 N N . VAL A 1 79 ? -0.229 15.936 -25.788 1.00 93.25 79 VAL A N 1
ATOM 586 C CA . VAL A 1 79 ? -0.034 16.875 -26.908 1.00 93.25 79 VAL A CA 1
ATOM 587 C C . VAL A 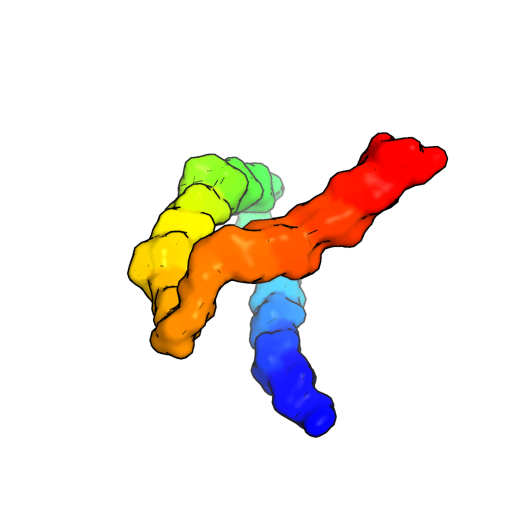1 79 ? -1.290 17.019 -27.781 1.00 93.25 79 VAL A C 1
ATOM 589 O O . VAL A 1 79 ? -1.438 18.047 -28.443 1.00 93.25 79 VAL A O 1
ATOM 592 N N . LEU A 1 80 ? -2.166 16.007 -27.802 1.00 82.56 80 LEU A N 1
ATOM 593 C CA . LEU A 1 80 ? -3.478 16.039 -28.467 1.00 82.56 80 LEU A CA 1
ATOM 594 C C . LEU A 1 80 ? -4.513 16.825 -27.651 1.00 82.56 80 LEU A C 1
ATOM 596 O O . LEU A 1 80 ? -5.330 17.517 -28.299 1.00 82.56 80 LEU A O 1
#

pLDDT: mean 90.25, std 8.67, range [64.0, 97.81]

Foldseek 3Di:
DCVVCVVCVVVVVVVVVVVVCVVVVVDDPCNVVVVVCCCVVPVVVVVVVVCVVPPDDPVPDDPVVVCCVVCVVVVVVVVD

Radius of gyration: 19.62 Å; Cα contacts (8 Å, |Δi|>4): 9; chains: 1; bounding box: 37×38×46 Å

Secondary structure (DSSP, 8-state):
--HHHHHHHHHHHHHHHHHHHHHTT-S-TTHHHHHHHHIIIIIHHHHHHHHHHH-PPPTT--HHHHHHHHHHHHHHHHH-

Solvent-accessible surface area (backbone atoms only — not comparable to full-atom values): 4757 Å² total; per-residue (Å²): 125,66,61,62,52,69,67,47,48,60,58,54,50,50,50,52,50,52,50,48,38,45,75,73,61,75,44,58,86,62,50,60,57,55,49,50,53,45,38,67,73,44,48,49,55,50,50,53,50,50,47,65,75,66,56,75,75,60,90,86,64,53,69,64,58,54,49,46,69,66,43,47,64,57,53,51,63,74,74,107

Mean predicted aligned error: 7.43 Å

Sequence (80 aa):
MYDVVLIVAPVFGLIALGYGLARFGVLSEDAGKGLAEFVFSVAIPALLFRMMVTAQTPEGASPFALWGSYYAAAAVIWVL